Protein AF-A0A9P6INF2-F1 (afdb_monomer_lite)

Organism: Mortierella alpina (NCBI:txid64518)

pLDDT: mean 79.34, std 17.03, range [38.28, 97.56]

Sequence (176 aa):
IAKIPMPRTTHKKETMAVLGNDSPRFGPKNLGTGKPYNVISKAHVFLDKFHAVLSSSYGTNFKTMAHRLLIVAVLIDDTQRRLKEALDEIPEQQRSWEKCEEVFIDITLTPQQRQAAVQSVINGGLRKNELYREFSYRIRRSVRLNKLPDTDRATLEGVKQALPSMVNSMVELKYM

Structure (mmCIF, N/CA/C/O backbone):
data_AF-A0A9P6INF2-F1
#
_entry.id   AF-A0A9P6INF2-F1
#
loop_
_atom_site.group_PDB
_atom_site.id
_atom_site.type_symbol
_atom_site.label_atom_id
_atom_site.label_alt_id
_atom_site.label_comp_id
_atom_site.label_asym_id
_atom_site.label_entity_id
_atom_site.label_seq_id
_atom_site.pdbx_PDB_ins_code
_atom_site.Cartn_x
_atom_site.Cartn_y
_atom_site.Cartn_z
_atom_site.occupancy
_atom_site.B_iso_or_equiv
_atom_site.auth_seq_id
_atom_site.auth_comp_id
_atom_site.auth_asym_id
_atom_site.auth_atom_id
_atom_site.pdbx_PDB_model_num
ATOM 1 N N . ILE A 1 1 ? -27.319 52.851 -7.842 1.00 46.16 1 ILE A N 1
ATOM 2 C CA . ILE A 1 1 ? -26.120 51.978 -7.762 1.00 46.16 1 ILE A CA 1
ATOM 3 C C . ILE A 1 1 ? -26.593 50.598 -7.318 1.00 46.16 1 ILE A C 1
ATOM 5 O O . ILE A 1 1 ? -27.014 50.450 -6.177 1.00 46.16 1 ILE A O 1
ATOM 9 N N . ALA A 1 2 ? -26.656 49.633 -8.238 1.00 40.12 2 ALA A N 1
ATOM 10 C CA . ALA A 1 2 ? -27.124 48.277 -7.951 1.00 40.12 2 ALA A CA 1
ATOM 11 C C . ALA A 1 2 ? -26.032 47.484 -7.209 1.00 40.12 2 ALA A C 1
ATOM 13 O O . ALA A 1 2 ? -24.883 47.458 -7.646 1.00 40.12 2 ALA A O 1
ATOM 14 N N . LYS A 1 3 ? -26.382 46.861 -6.076 1.00 43.09 3 LYS A N 1
ATOM 15 C CA . LYS A 1 3 ? -25.493 45.961 -5.325 1.00 43.09 3 LYS A CA 1
ATOM 16 C C . LYS A 1 3 ? -25.382 44.634 -6.075 1.00 43.09 3 LYS A C 1
ATOM 18 O O . LYS A 1 3 ? -26.343 43.874 -6.126 1.00 43.09 3 LYS A O 1
ATOM 23 N N . ILE A 1 4 ? -24.210 44.367 -6.639 1.00 44.09 4 ILE A N 1
ATOM 24 C CA . ILE A 1 4 ? -23.855 43.064 -7.209 1.00 44.09 4 ILE A CA 1
ATOM 25 C C . ILE A 1 4 ? -23.702 42.074 -6.037 1.00 44.09 4 ILE A C 1
ATOM 27 O O . ILE A 1 4 ? -22.913 42.352 -5.128 1.00 44.09 4 ILE A O 1
ATOM 31 N N . PRO A 1 5 ? -24.432 40.944 -5.995 1.00 43.56 5 PRO A N 1
ATOM 32 C CA . PRO A 1 5 ? -24.228 39.935 -4.965 1.00 43.56 5 PRO A CA 1
ATOM 33 C C . PRO A 1 5 ? -22.907 39.203 -5.223 1.00 43.56 5 PRO A C 1
ATOM 35 O O . PRO A 1 5 ? -22.681 38.694 -6.320 1.00 43.56 5 PRO A O 1
ATOM 38 N N . MET A 1 6 ? -22.037 39.135 -4.212 1.00 43.69 6 MET A N 1
ATOM 39 C CA . MET A 1 6 ? -20.829 38.311 -4.283 1.00 43.69 6 MET A CA 1
ATOM 40 C C . MET A 1 6 ? -21.191 36.817 -4.358 1.00 43.69 6 MET A C 1
ATOM 42 O O . MET A 1 6 ? -22.141 36.385 -3.693 1.00 43.69 6 MET A O 1
ATOM 46 N N . PRO A 1 7 ? -20.431 36.008 -5.117 1.00 42.97 7 PRO A N 1
ATOM 47 C CA . PRO A 1 7 ? -20.644 34.572 -5.179 1.00 42.97 7 PRO A CA 1
ATOM 48 C C . PRO A 1 7 ? -20.369 33.944 -3.809 1.00 42.97 7 PRO A C 1
ATOM 50 O O . PRO A 1 7 ? -19.289 34.093 -3.240 1.00 42.97 7 PRO A O 1
ATOM 53 N N . ARG A 1 8 ? -21.363 33.222 -3.278 1.00 43.28 8 ARG A N 1
ATOM 54 C CA . ARG A 1 8 ? -21.191 32.355 -2.108 1.00 43.28 8 ARG A CA 1
ATOM 55 C C . ARG A 1 8 ? -20.188 31.265 -2.473 1.00 43.28 8 ARG A C 1
ATOM 57 O O . ARG A 1 8 ? -20.513 30.354 -3.230 1.00 43.28 8 ARG A O 1
ATOM 64 N N . THR A 1 9 ? -18.989 31.342 -1.912 1.00 42.16 9 THR A N 1
ATOM 65 C CA . THR A 1 9 ? -18.050 30.226 -1.855 1.00 42.16 9 THR A CA 1
ATOM 66 C C . THR A 1 9 ? -18.719 29.084 -1.099 1.00 42.16 9 THR A C 1
ATOM 68 O O . THR A 1 9 ? -18.858 29.095 0.123 1.00 42.16 9 THR A O 1
ATOM 71 N N . THR A 1 10 ? -19.192 28.083 -1.836 1.00 38.28 10 THR A N 1
ATOM 72 C CA . THR A 1 10 ? -19.609 26.811 -1.257 1.00 38.28 10 THR A CA 1
ATOM 73 C C . THR A 1 10 ? -18.367 26.139 -0.688 1.00 38.28 10 THR A C 1
ATOM 75 O O . THR A 1 10 ? -17.594 25.528 -1.425 1.00 38.28 10 THR A O 1
ATOM 78 N N . HIS A 1 11 ? -18.159 26.260 0.623 1.00 38.66 11 HIS A N 1
ATOM 79 C CA . HIS A 1 11 ? -17.250 25.387 1.351 1.00 38.66 11 HIS A CA 1
ATOM 80 C C . HIS A 1 11 ? -17.731 23.950 1.134 1.00 38.66 11 HIS A C 1
ATOM 82 O O . HIS A 1 11 ? -18.733 23.516 1.705 1.00 38.66 11 HIS A O 1
ATOM 88 N N . LYS A 1 12 ? -17.050 23.226 0.242 1.00 39.69 12 LYS A N 1
ATOM 89 C CA . LYS A 1 12 ? -17.222 21.788 0.051 1.00 39.69 12 LYS A CA 1
ATOM 90 C C . LYS A 1 12 ? -16.919 21.166 1.416 1.00 39.69 12 LYS A C 1
ATOM 92 O O . LYS A 1 12 ? -15.763 21.157 1.827 1.00 39.69 12 LYS A O 1
ATOM 97 N N . LYS A 1 13 ? -17.950 20.746 2.161 1.00 39.31 13 LYS A N 1
ATOM 98 C CA . LYS A 1 13 ? -17.788 20.016 3.427 1.00 39.31 13 LYS A CA 1
ATOM 99 C C . LYS A 1 13 ? -16.822 18.868 3.148 1.00 39.31 13 LYS A C 1
ATOM 101 O O . LYS A 1 13 ? -17.150 17.975 2.368 1.00 39.31 13 LYS A O 1
ATOM 106 N N . GLU A 1 14 ? -15.623 18.915 3.719 1.00 46.62 14 GLU A N 1
ATOM 107 C CA . GLU A 1 14 ? -14.722 17.774 3.674 1.00 46.62 14 GLU A CA 1
ATOM 108 C C . GLU A 1 14 ? -15.377 16.652 4.470 1.00 46.62 14 GLU A C 1
ATOM 110 O O . GLU A 1 14 ? -15.418 16.673 5.697 1.00 46.62 14 GLU A O 1
ATOM 115 N N . THR A 1 15 ? -15.955 15.684 3.765 1.00 51.38 15 THR A N 1
ATOM 116 C CA . THR A 1 15 ? -16.394 14.437 4.377 1.00 51.38 15 THR A CA 1
ATOM 117 C C . THR A 1 15 ? -15.157 13.784 4.985 1.00 51.38 15 THR A C 1
ATOM 119 O O . THR A 1 15 ? -14.278 13.323 4.250 1.00 51.38 15 THR A O 1
ATOM 122 N N . MET A 1 16 ? -15.052 13.794 6.316 1.00 57.50 16 MET A N 1
ATOM 123 C CA . MET A 1 16 ? -14.004 13.065 7.022 1.00 57.50 16 MET A CA 1
ATOM 124 C C . MET A 1 16 ? -14.135 11.589 6.650 1.00 57.50 16 MET A C 1
ATOM 126 O O . MET A 1 16 ? -15.189 10.982 6.835 1.00 57.50 16 MET A O 1
ATOM 130 N N . ALA A 1 17 ? -13.083 11.020 6.070 1.00 67.50 17 ALA A N 1
ATOM 131 C CA . ALA A 1 17 ? -13.047 9.601 5.766 1.00 67.50 17 ALA A CA 1
ATOM 132 C C . ALA A 1 17 ? -12.934 8.827 7.090 1.00 67.50 17 ALA A C 1
ATOM 134 O O . ALA A 1 17 ? -11.919 8.926 7.775 1.00 67.50 17 ALA A O 1
ATOM 135 N N . VAL A 1 18 ? -13.982 8.094 7.471 1.00 79.94 18 VAL A N 1
ATOM 136 C CA . VAL A 1 18 ? -14.003 7.283 8.698 1.00 79.94 18 VAL A CA 1
ATOM 137 C C . VAL A 1 18 ? -13.851 5.820 8.322 1.00 79.94 18 VAL A C 1
ATOM 139 O O . VAL A 1 18 ? -14.662 5.295 7.570 1.00 79.94 18 VAL A O 1
ATOM 142 N N . LEU A 1 19 ? -12.823 5.162 8.852 1.00 89.69 19 LEU A N 1
ATOM 143 C CA . LEU A 1 19 ? -12.594 3.737 8.640 1.00 89.69 19 LEU A CA 1
ATOM 144 C C . LEU A 1 19 ? -13.335 2.905 9.696 1.00 89.69 19 LEU A C 1
ATOM 146 O O . LEU A 1 19 ? -13.211 3.175 10.892 1.00 89.69 19 LEU A O 1
ATOM 150 N N . GLY A 1 20 ? -14.033 1.856 9.261 1.00 87.25 20 GLY A N 1
ATOM 151 C CA . GLY A 1 20 ? -14.687 0.893 10.149 1.00 87.25 20 GLY A CA 1
ATOM 152 C C . GLY A 1 20 ? -13.700 0.029 10.946 1.00 87.25 20 GLY A C 1
ATOM 153 O O . GLY A 1 20 ? -12.477 0.105 10.761 1.00 87.25 20 GLY A O 1
ATOM 154 N N . ASN A 1 21 ? -14.235 -0.806 11.842 1.00 90.00 21 ASN A N 1
ATOM 155 C CA . ASN A 1 21 ? -13.453 -1.768 12.636 1.00 90.00 21 ASN A CA 1
ATOM 156 C C . ASN A 1 21 ? -12.929 -2.940 11.787 1.00 90.00 21 ASN A C 1
ATOM 158 O O . ASN A 1 21 ? -11.872 -3.494 12.064 1.00 90.00 21 ASN A O 1
ATOM 162 N N . ASP A 1 22 ? -13.657 -3.293 10.731 1.00 88.56 22 ASP A N 1
ATOM 163 C CA . ASP A 1 22 ? -13.293 -4.291 9.721 1.00 88.56 22 ASP A CA 1
ATOM 164 C C . ASP A 1 22 ? -12.123 -3.840 8.831 1.00 88.56 22 ASP A C 1
ATOM 166 O O . ASP A 1 22 ? -11.371 -4.650 8.284 1.00 88.56 22 ASP A O 1
ATOM 170 N N . SER A 1 23 ? -11.957 -2.526 8.700 1.00 93.12 23 SER A N 1
ATOM 171 C CA . SER A 1 23 ? -10.944 -1.914 7.860 1.00 93.12 23 SER A CA 1
ATOM 172 C C . SER A 1 23 ? -9.559 -2.123 8.486 1.00 93.12 23 SER A C 1
ATOM 174 O O . SER A 1 23 ? -9.366 -1.799 9.663 1.00 93.12 23 SER A O 1
ATOM 176 N N . PRO A 1 24 ? -8.558 -2.619 7.738 1.00 95.00 24 PRO A N 1
ATOM 177 C CA . PRO A 1 24 ? -7.225 -2.823 8.288 1.00 95.00 24 PRO A CA 1
ATOM 178 C C . PRO A 1 24 ? -6.549 -1.489 8.625 1.00 95.00 24 PRO A C 1
ATOM 180 O O . PRO A 1 24 ? -6.836 -0.446 8.030 1.00 95.00 24 PRO A O 1
ATOM 183 N N . ARG A 1 25 ? -5.621 -1.530 9.580 1.00 96.56 25 ARG A N 1
ATOM 184 C CA . ARG A 1 25 ? -4.736 -0.416 9.935 1.00 96.56 25 ARG A CA 1
ATOM 185 C C . ARG A 1 25 ? -3.280 -0.802 9.722 1.00 96.56 25 ARG A C 1
ATOM 187 O O . ARG A 1 25 ? -2.924 -1.978 9.824 1.00 96.56 25 ARG A O 1
ATOM 194 N N . PHE A 1 26 ? -2.443 0.184 9.436 1.00 97.56 26 PHE A N 1
ATOM 195 C CA . PHE A 1 26 ? -1.014 -0.005 9.246 1.00 97.56 26 PHE A CA 1
ATOM 196 C C . PHE A 1 26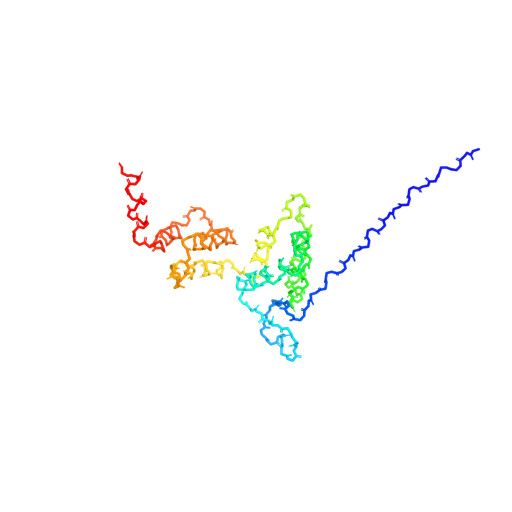 ? -0.227 0.472 10.462 1.00 97.56 26 PHE A C 1
ATOM 198 O O . PHE A 1 26 ? -0.430 1.581 10.957 1.00 97.56 26 PHE A O 1
ATOM 205 N N . GLY A 1 27 ? 0.706 -0.364 10.908 1.00 96.06 27 GLY A N 1
ATOM 206 C CA . GLY A 1 27 ? 1.643 -0.023 11.969 1.00 96.06 27 GLY A CA 1
ATOM 207 C C . GLY A 1 27 ? 2.171 -1.245 12.723 1.00 96.06 27 GLY A C 1
ATOM 208 O O . GLY A 1 27 ? 1.900 -2.395 12.352 1.00 96.06 27 GLY A O 1
ATOM 209 N N . PRO A 1 28 ? 2.945 -1.019 13.793 1.00 94.25 28 PRO A N 1
ATOM 210 C CA . PRO A 1 28 ? 3.349 -2.053 14.734 1.00 94.25 28 PRO A CA 1
ATOM 211 C C . PRO A 1 28 ? 2.138 -2.728 15.394 1.00 94.25 28 PRO A C 1
ATOM 213 O O . PRO A 1 28 ? 1.186 -2.058 15.791 1.00 94.25 28 PRO A O 1
ATOM 216 N N . LYS A 1 29 ? 2.171 -4.061 15.538 1.00 91.88 29 LYS A N 1
ATOM 217 C CA . LYS A 1 29 ? 1.042 -4.846 16.083 1.00 91.88 29 LYS A CA 1
ATOM 218 C C . LYS A 1 29 ? 0.561 -4.364 17.457 1.00 91.88 29 LYS A C 1
ATOM 220 O O . LYS A 1 29 ? -0.631 -4.432 17.730 1.00 91.88 29 LYS A O 1
ATOM 225 N N . ASN A 1 30 ? 1.465 -3.863 18.298 1.00 92.69 30 ASN A N 1
ATOM 226 C CA . ASN A 1 30 ? 1.146 -3.345 19.630 1.00 92.69 30 ASN A CA 1
ATOM 227 C C . ASN A 1 30 ? 0.202 -2.132 19.603 1.00 92.69 30 ASN A C 1
ATOM 229 O O . ASN A 1 30 ? -0.517 -1.925 20.573 1.00 92.69 30 ASN A O 1
ATOM 233 N N . LEU A 1 31 ? 0.143 -1.374 18.501 1.00 92.19 31 LEU A N 1
ATOM 234 C CA . LEU A 1 31 ? -0.826 -0.280 18.348 1.00 92.19 31 LEU A CA 1
ATOM 235 C C . LEU A 1 31 ? -2.274 -0.781 18.193 1.00 92.19 31 LEU A C 1
ATOM 237 O O . LEU A 1 31 ? -3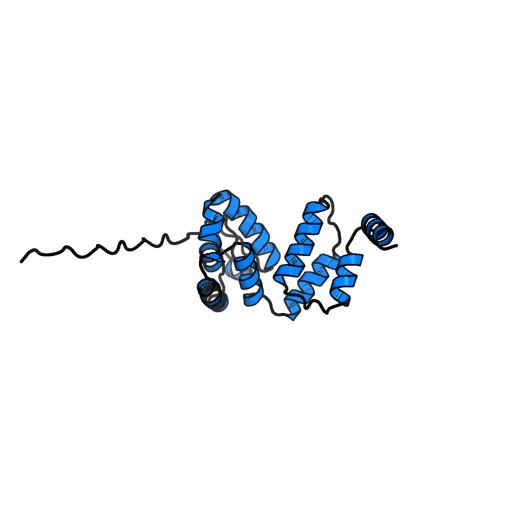.213 -0.007 18.347 1.00 92.19 31 LEU A O 1
ATOM 241 N N . GLY A 1 32 ? -2.465 -2.070 17.896 1.00 89.44 32 GLY A N 1
ATOM 242 C CA . GLY A 1 32 ? -3.779 -2.707 17.795 1.00 89.44 32 GLY A CA 1
ATOM 243 C C . GLY A 1 32 ? -4.243 -3.401 19.072 1.00 89.44 32 GLY A C 1
ATOM 244 O O . GLY A 1 32 ? -5.370 -3.889 19.120 1.00 89.44 32 GLY A O 1
ATOM 245 N N . THR A 1 33 ? -3.402 -3.486 20.105 1.00 91.69 33 THR A N 1
ATOM 246 C CA . THR A 1 33 ? -3.747 -4.216 21.330 1.00 91.69 33 THR A CA 1
ATOM 247 C C . THR A 1 33 ? -4.962 -3.578 22.006 1.00 91.69 33 THR A C 1
ATOM 249 O O . THR A 1 33 ? -4.971 -2.382 22.293 1.00 91.69 33 THR A O 1
ATOM 252 N N . GLY A 1 34 ? -6.007 -4.376 22.249 1.00 89.31 34 GLY A N 1
ATOM 253 C CA . GLY A 1 34 ? -7.259 -3.904 22.853 1.00 89.31 34 GLY A CA 1
ATOM 254 C C . GLY A 1 34 ? -8.136 -3.061 21.920 1.00 89.31 34 GLY A C 1
ATOM 255 O O . GLY A 1 34 ? -9.077 -2.418 22.383 1.00 89.31 34 GLY A O 1
ATOM 256 N N . LYS A 1 35 ? -7.838 -3.035 20.616 1.00 92.50 35 LYS A N 1
ATOM 257 C CA . LYS A 1 35 ? -8.634 -2.332 19.607 1.00 92.50 35 LYS A CA 1
ATOM 258 C C . LYS A 1 35 ? -9.456 -3.326 18.780 1.00 92.50 35 LYS A C 1
ATOM 260 O O . LYS A 1 35 ? -9.002 -4.442 18.544 1.00 92.50 35 LYS A O 1
ATOM 265 N N . PRO A 1 36 ? -10.650 -2.931 18.305 1.00 90.81 36 PRO A N 1
ATOM 266 C CA . PRO A 1 36 ? -11.530 -3.810 17.531 1.00 90.81 36 PRO A CA 1
ATOM 267 C C . PRO A 1 36 ? -11.073 -4.008 16.075 1.00 90.81 36 PRO A C 1
ATOM 269 O O . PRO A 1 36 ? -11.749 -4.702 15.322 1.00 90.81 36 PRO A O 1
ATOM 272 N N . TYR A 1 37 ? -9.966 -3.381 15.665 1.00 91.75 37 TYR A N 1
ATOM 273 C CA . TYR A 1 37 ? -9.446 -3.419 14.302 1.00 91.75 37 TYR A CA 1
ATOM 274 C C . TYR A 1 37 ? -8.148 -4.217 14.192 1.00 91.75 37 TYR A C 1
ATOM 276 O O . TYR A 1 37 ? -7.344 -4.295 15.120 1.00 91.75 37 TYR A O 1
ATOM 284 N N . ASN A 1 38 ? -7.909 -4.769 13.004 1.00 92.69 38 ASN A N 1
ATOM 285 C CA . ASN A 1 38 ? -6.703 -5.534 12.714 1.00 92.69 38 ASN A CA 1
ATOM 286 C C . ASN A 1 38 ? -5.546 -4.627 12.257 1.00 92.69 38 ASN A C 1
ATOM 288 O O . ASN A 1 38 ? -5.684 -3.877 11.288 1.00 92.69 38 ASN A O 1
ATOM 292 N N . VAL A 1 39 ? -4.381 -4.759 12.900 1.00 96.38 39 VAL A N 1
ATOM 293 C CA . VAL A 1 39 ? -3.154 -4.028 12.541 1.00 96.38 39 VAL A CA 1
ATOM 294 C C . VAL A 1 39 ? -2.196 -4.922 11.757 1.00 96.38 39 VAL A C 1
ATOM 296 O O . VAL A 1 39 ? -1.849 -6.027 12.177 1.00 96.38 39 VAL A O 1
ATOM 299 N N . ILE A 1 40 ? -1.738 -4.428 10.608 1.00 95.75 40 ILE A N 1
ATOM 300 C CA . ILE A 1 40 ? -0.838 -5.133 9.698 1.00 95.75 40 ILE A CA 1
ATOM 301 C C . ILE A 1 40 ? 0.457 -4.335 9.560 1.00 95.75 40 ILE A C 1
ATOM 303 O O . ILE A 1 40 ? 0.454 -3.206 9.084 1.00 95.75 40 ILE A O 1
ATOM 307 N N . SER A 1 41 ? 1.579 -4.954 9.923 1.00 93.62 41 SER A N 1
ATOM 308 C CA . SER A 1 41 ? 2.900 -4.309 9.854 1.00 93.62 41 SER A CA 1
ATOM 309 C C . SER A 1 41 ? 3.611 -4.512 8.512 1.00 93.62 41 SER A C 1
ATOM 311 O O . SER A 1 41 ? 4.535 -3.780 8.181 1.00 93.62 41 SER A O 1
ATOM 313 N N . LYS A 1 42 ? 3.204 -5.512 7.719 1.00 90.12 42 LYS A N 1
ATOM 314 C CA . LYS A 1 42 ? 3.771 -5.756 6.384 1.00 90.12 42 LYS A CA 1
ATOM 315 C C . LYS A 1 42 ? 3.044 -4.890 5.355 1.00 90.12 42 LYS A C 1
ATOM 317 O O . LYS A 1 42 ? 1.890 -5.173 5.047 1.00 90.12 42 LYS A O 1
ATOM 322 N N . ALA A 1 43 ? 3.728 -3.889 4.803 1.00 90.88 43 ALA A N 1
ATOM 323 C CA . ALA A 1 43 ? 3.147 -2.874 3.916 1.00 90.88 43 ALA A CA 1
ATOM 324 C C . ALA A 1 43 ? 2.361 -3.454 2.723 1.00 90.88 43 ALA A C 1
ATOM 326 O O . ALA A 1 4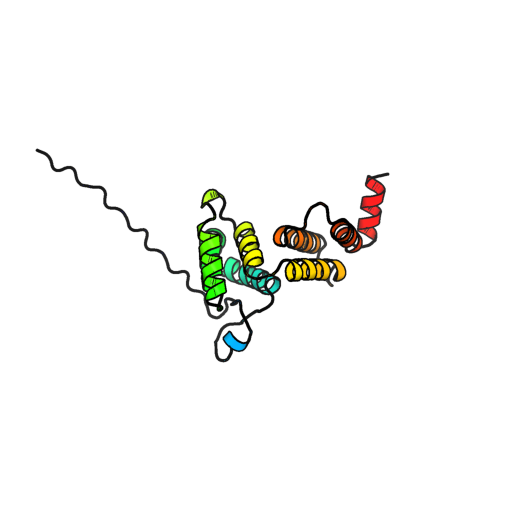3 ? 1.213 -3.085 2.504 1.00 90.88 43 ALA A O 1
ATOM 327 N N . HIS A 1 44 ? 2.924 -4.426 2.000 1.00 85.81 44 HIS A N 1
ATOM 328 C CA . HIS A 1 44 ? 2.245 -5.058 0.860 1.00 85.81 44 HIS A CA 1
ATOM 329 C C . HIS A 1 44 ? 0.985 -5.837 1.278 1.00 85.81 44 HIS A C 1
ATOM 331 O O . HIS A 1 44 ? -0.062 -5.691 0.656 1.00 85.81 44 HIS A O 1
ATOM 337 N N . VAL A 1 45 ? 1.056 -6.603 2.377 1.00 88.00 45 VAL A N 1
ATOM 338 C CA . VAL A 1 45 ? -0.106 -7.330 2.925 1.00 88.00 45 VAL A CA 1
ATOM 339 C C . VAL A 1 45 ? -1.188 -6.353 3.374 1.00 88.00 45 VAL A C 1
ATOM 341 O O . VAL A 1 45 ? -2.376 -6.623 3.204 1.00 88.00 45 VAL A O 1
ATOM 344 N N . PHE A 1 46 ? -0.776 -5.229 3.961 1.00 94.81 46 PHE A N 1
ATOM 345 C CA . PHE A 1 46 ? -1.681 -4.166 4.358 1.00 94.81 46 PHE A CA 1
ATOM 346 C C . PHE A 1 46 ? -2.403 -3.595 3.137 1.00 94.81 46 PHE A C 1
ATOM 348 O O . PHE A 1 46 ? -3.626 -3.629 3.132 1.00 94.81 46 PHE A O 1
ATOM 355 N N . LEU A 1 47 ? -1.683 -3.161 2.097 1.00 93.50 47 LEU A N 1
ATOM 356 C CA . LEU A 1 47 ? -2.285 -2.588 0.889 1.00 93.50 47 LEU A CA 1
ATOM 357 C C . LEU A 1 47 ? -3.249 -3.559 0.194 1.00 93.50 47 LEU A C 1
ATOM 359 O O . LEU A 1 47 ? -4.321 -3.139 -0.234 1.00 93.50 47 LEU A O 1
ATOM 363 N N . ASP A 1 48 ? -2.911 -4.851 0.126 1.00 89.75 48 ASP A N 1
ATOM 364 C CA . ASP A 1 48 ? -3.776 -5.871 -0.485 1.00 89.75 48 ASP A CA 1
ATOM 365 C C . ASP A 1 48 ? -5.096 -6.020 0.279 1.00 89.75 48 ASP A C 1
ATOM 367 O O . ASP A 1 48 ? -6.179 -5.948 -0.306 1.00 89.75 48 ASP A O 1
ATOM 371 N N . LYS A 1 49 ? -5.016 -6.184 1.607 1.00 92.56 49 LYS A N 1
ATOM 372 C CA . LYS A 1 49 ? -6.209 -6.293 2.456 1.00 92.56 49 LYS A CA 1
ATOM 373 C C . LYS A 1 49 ? -7.000 -4.990 2.491 1.00 92.56 49 LYS A C 1
ATOM 375 O O . LYS A 1 49 ? -8.224 -5.024 2.482 1.00 92.56 49 LYS A O 1
ATOM 380 N N . PHE A 1 50 ? -6.313 -3.856 2.524 1.00 94.94 50 PHE A N 1
ATOM 381 C CA . PHE A 1 50 ? -6.915 -2.532 2.545 1.00 94.94 50 PHE A CA 1
ATOM 382 C C . PHE A 1 50 ? -7.716 -2.271 1.274 1.00 94.94 50 PHE A C 1
ATOM 384 O O . PHE A 1 50 ? -8.888 -1.915 1.359 1.00 94.94 50 PHE A O 1
ATOM 391 N N . HIS A 1 51 ? -7.123 -2.532 0.107 1.00 93.06 51 HIS A N 1
ATOM 392 C CA . HIS A 1 51 ? -7.823 -2.427 -1.164 1.00 93.06 51 HIS A CA 1
ATOM 393 C C . HIS A 1 51 ? -9.016 -3.383 -1.213 1.00 93.06 51 HIS A C 1
ATOM 395 O O . HIS A 1 51 ? -10.118 -2.952 -1.531 1.00 93.06 51 HIS A O 1
ATOM 401 N N . ALA A 1 52 ? -8.837 -4.662 -0.867 1.00 90.88 52 ALA A N 1
ATOM 402 C CA . ALA A 1 52 ? -9.916 -5.650 -0.915 1.00 90.88 52 ALA A CA 1
ATOM 403 C C . ALA A 1 52 ? -11.122 -5.255 -0.041 1.00 90.88 52 ALA A C 1
ATOM 405 O O . ALA A 1 52 ? -12.261 -5.291 -0.509 1.00 90.88 52 ALA A O 1
ATOM 406 N N . VAL A 1 53 ? -10.873 -4.826 1.201 1.00 92.75 53 VAL A N 1
ATOM 407 C CA . VAL A 1 53 ? -11.933 -4.416 2.134 1.00 92.75 53 VAL A CA 1
ATOM 408 C C . VAL A 1 53 ? -12.581 -3.109 1.677 1.00 92.75 53 VAL A C 1
ATOM 410 O O . VAL A 1 53 ? -13.794 -3.051 1.504 1.00 92.75 53 VAL A O 1
ATOM 413 N N . LEU A 1 54 ? -11.797 -2.062 1.411 1.00 92.81 54 LEU A N 1
ATOM 414 C CA . LEU A 1 54 ? -12.369 -0.740 1.154 1.00 92.81 54 LEU A CA 1
ATOM 415 C C . LEU A 1 54 ? -12.932 -0.563 -0.252 1.00 92.81 54 LEU A C 1
ATOM 417 O O . LEU A 1 54 ? -13.894 0.184 -0.409 1.00 92.81 54 LEU A O 1
ATOM 421 N N . SER A 1 55 ? -12.397 -1.246 -1.266 1.00 91.12 55 SER A N 1
ATOM 422 C CA . SER A 1 55 ? -13.030 -1.250 -2.592 1.00 91.12 55 SER A CA 1
ATOM 423 C C . SER A 1 55 ? -14.408 -1.909 -2.552 1.00 91.12 55 SER A C 1
ATOM 425 O O . SER A 1 55 ? -15.314 -1.449 -3.242 1.00 91.12 55 SER A O 1
ATOM 427 N N . SER A 1 56 ? -14.597 -2.908 -1.685 1.00 88.69 56 SER A N 1
ATOM 428 C CA . SER A 1 56 ? -15.901 -3.531 -1.452 1.00 88.69 56 SER A CA 1
ATOM 429 C C . SER A 1 56 ? -16.845 -2.595 -0.691 1.00 88.69 56 SER A C 1
ATOM 431 O O . SER A 1 56 ? -17.990 -2.427 -1.100 1.00 88.69 56 SER A O 1
ATOM 433 N N . SER A 1 57 ? -16.369 -1.934 0.372 1.00 88.56 57 SER A N 1
ATOM 434 C CA . SER A 1 57 ? -17.212 -1.070 1.216 1.00 88.56 57 SER A CA 1
ATOM 435 C C . SER A 1 57 ? -17.562 0.282 0.580 1.00 88.56 57 SER A C 1
ATOM 437 O O . SER A 1 57 ? -18.660 0.789 0.787 1.00 88.56 57 SER A O 1
ATOM 439 N N . TYR A 1 58 ? -16.649 0.883 -0.190 1.00 86.75 58 TYR A N 1
ATOM 440 C CA . TYR A 1 58 ? -16.838 2.208 -0.806 1.00 86.75 58 TYR A CA 1
ATOM 441 C C . TYR A 1 58 ? -17.189 2.144 -2.299 1.00 86.75 58 TYR A C 1
ATOM 443 O O . TYR A 1 58 ? -17.544 3.170 -2.887 1.00 86.75 58 TYR A O 1
ATOM 451 N N . GLY A 1 59 ? -17.087 0.972 -2.931 1.00 87.81 59 GLY A N 1
ATOM 452 C CA . GLY A 1 59 ? -17.406 0.776 -4.342 1.00 87.81 59 GLY A CA 1
ATOM 453 C C . GLY A 1 59 ? -16.649 1.741 -5.257 1.00 87.81 59 GLY A C 1
ATOM 454 O O . GLY A 1 59 ? -15.433 1.920 -5.157 1.00 87.81 59 GLY A O 1
ATOM 455 N N . THR A 1 60 ? -17.379 2.416 -6.145 1.00 86.50 60 THR A N 1
ATOM 456 C CA . THR A 1 60 ? -16.816 3.379 -7.107 1.00 86.50 60 THR A CA 1
ATOM 457 C C . THR A 1 60 ? -16.166 4.597 -6.443 1.00 86.50 60 THR A C 1
ATOM 459 O O . THR A 1 60 ? -15.235 5.169 -7.012 1.00 86.50 60 THR A O 1
ATOM 462 N N . ASN A 1 61 ? -16.575 4.952 -5.219 1.00 86.81 61 ASN A N 1
ATOM 463 C CA . ASN A 1 61 ? -15.998 6.067 -4.461 1.00 86.81 61 ASN A CA 1
ATOM 464 C C . ASN A 1 61 ? -14.636 5.732 -3.844 1.00 86.81 61 ASN A C 1
ATOM 466 O O . ASN A 1 61 ? -13.927 6.632 -3.399 1.00 86.81 61 ASN A O 1
ATOM 470 N N . PHE A 1 62 ? -14.235 4.457 -3.819 1.00 89.06 62 PHE A N 1
ATOM 471 C CA . PHE A 1 62 ? -12.941 4.072 -3.265 1.00 89.06 62 PHE A CA 1
ATOM 472 C C . PHE A 1 62 ? -11.799 4.829 -3.947 1.00 89.06 62 PHE A C 1
ATOM 474 O O . PHE A 1 62 ? -10.969 5.425 -3.269 1.00 89.06 62 PHE A O 1
ATOM 481 N N . LYS A 1 63 ? -11.786 4.878 -5.284 1.00 83.50 63 LYS A N 1
ATOM 482 C CA . LYS A 1 63 ? -10.688 5.496 -6.044 1.00 83.50 63 LYS A CA 1
ATOM 483 C C . LYS A 1 63 ? -10.514 6.984 -5.734 1.00 83.50 63 LYS A C 1
ATOM 485 O O . LYS A 1 63 ? -9.386 7.456 -5.679 1.00 83.50 63 LYS A O 1
ATOM 490 N N . THR A 1 64 ? -11.608 7.707 -5.495 1.00 84.75 64 THR A N 1
ATOM 491 C CA . THR A 1 64 ? -11.579 9.146 -5.186 1.00 84.75 64 THR A CA 1
ATOM 492 C C . THR A 1 64 ? -11.247 9.433 -3.722 1.00 84.75 64 THR A C 1
ATOM 494 O O . THR A 1 64 ? -10.802 10.534 -3.402 1.00 84.75 64 THR A O 1
ATOM 497 N N . MET A 1 65 ? -11.450 8.461 -2.829 1.00 89.19 65 MET A N 1
ATOM 498 C CA . MET A 1 65 ? -11.198 8.596 -1.391 1.00 89.19 65 MET A CA 1
ATOM 499 C C . MET A 1 65 ? -9.937 7.873 -0.912 1.00 89.19 65 MET A C 1
ATOM 501 O O . MET A 1 65 ? -9.553 8.039 0.247 1.00 89.19 65 MET A O 1
ATOM 505 N N . ALA A 1 66 ? -9.294 7.079 -1.768 1.00 91.06 66 ALA A N 1
ATOM 506 C CA . ALA A 1 66 ? -8.237 6.161 -1.369 1.00 91.06 66 ALA A CA 1
ATOM 507 C C . ALA A 1 66 ? -7.073 6.859 -0.659 1.00 91.06 66 ALA A C 1
ATOM 509 O O . ALA A 1 66 ? -6.609 6.350 0.355 1.00 91.06 66 ALA A O 1
ATOM 510 N N . HIS A 1 67 ? -6.647 8.040 -1.120 1.00 92.06 67 HIS A N 1
ATOM 511 C CA . HIS A 1 67 ? -5.578 8.813 -0.476 1.00 92.06 67 HIS A CA 1
ATOM 512 C C . HIS A 1 67 ? -5.940 9.193 0.963 1.00 92.06 67 HIS A C 1
ATOM 514 O O . HIS A 1 67 ? -5.159 8.955 1.880 1.00 92.06 67 HIS A O 1
ATOM 520 N N . ARG A 1 68 ? -7.157 9.708 1.183 1.00 91.75 68 ARG A N 1
ATOM 521 C CA . ARG A 1 68 ? -7.657 10.085 2.517 1.00 91.75 68 ARG A CA 1
ATOM 522 C C . ARG A 1 68 ? -7.778 8.872 3.425 1.00 91.75 68 ARG A C 1
ATOM 524 O O . ARG A 1 68 ? -7.339 8.916 4.570 1.00 91.75 68 ARG A O 1
ATOM 531 N N . LEU A 1 69 ? -8.355 7.790 2.908 1.00 94.00 69 LEU A N 1
ATOM 532 C CA . LEU A 1 69 ? -8.519 6.545 3.652 1.00 94.00 69 LEU A CA 1
ATOM 533 C C . LEU A 1 69 ? -7.153 5.976 4.058 1.00 94.00 69 LEU A C 1
ATOM 535 O O . LEU A 1 69 ? -7.001 5.505 5.181 1.00 94.00 69 LEU A O 1
ATOM 539 N N . LEU A 1 70 ? -6.154 6.048 3.175 1.00 95.00 70 LEU A N 1
ATOM 540 C CA . LEU A 1 70 ? -4.815 5.525 3.431 1.00 95.00 70 LEU A CA 1
ATOM 541 C C . LEU A 1 70 ? -4.096 6.313 4.531 1.00 95.00 70 LEU A C 1
ATOM 543 O O . LEU A 1 70 ? -3.485 5.703 5.402 1.00 95.00 70 LEU A O 1
ATOM 547 N N . ILE A 1 71 ? -4.238 7.643 4.544 1.00 94.88 71 ILE A N 1
ATOM 548 C CA . ILE A 1 71 ? -3.714 8.507 5.616 1.00 94.88 71 ILE A CA 1
ATOM 549 C C . ILE A 1 71 ? -4.324 8.101 6.962 1.00 94.88 71 ILE A C 1
ATOM 551 O O . ILE A 1 71 ? -3.597 7.826 7.914 1.00 94.88 71 ILE A O 1
ATOM 555 N N . VAL A 1 72 ? -5.654 7.989 7.036 1.00 94.75 72 VAL A N 1
ATOM 556 C CA . VAL A 1 72 ? -6.371 7.626 8.276 1.00 94.75 72 VAL A CA 1
ATOM 557 C C . VAL A 1 72 ? -6.033 6.203 8.744 1.00 94.75 72 VAL A C 1
ATOM 559 O O . VAL A 1 72 ? -6.147 5.887 9.927 1.00 94.75 72 VAL A O 1
ATOM 562 N N . ALA A 1 73 ? -5.597 5.328 7.838 1.00 95.56 73 ALA A N 1
ATOM 563 C CA . ALA A 1 73 ? -5.274 3.946 8.166 1.00 95.56 73 ALA A CA 1
ATOM 564 C C . ALA A 1 73 ? -3.913 3.760 8.845 1.00 95.56 73 ALA A C 1
ATOM 566 O O . ALA A 1 73 ? -3.687 2.708 9.448 1.00 95.56 73 ALA A O 1
ATOM 567 N N . VAL A 1 74 ? -3.008 4.734 8.735 1.00 96.69 74 VAL A N 1
ATOM 568 C CA . VAL A 1 74 ? -1.673 4.686 9.342 1.00 96.69 74 VAL A CA 1
ATOM 569 C C . VAL A 1 74 ? -1.747 5.135 10.798 1.00 96.69 74 VAL A C 1
ATOM 571 O O . VAL A 1 74 ? -2.219 6.227 11.084 1.00 96.69 74 VAL A O 1
ATOM 574 N N . LEU A 1 75 ? -1.257 4.293 11.712 1.00 95.44 75 LEU A N 1
ATOM 575 C CA . LEU A 1 75 ? -1.290 4.544 13.161 1.00 95.44 75 LEU A CA 1
ATOM 576 C C . LEU A 1 75 ? 0.001 5.163 13.717 1.00 95.44 75 LEU A C 1
ATOM 578 O O . LEU A 1 75 ? 0.086 5.423 14.911 1.00 95.44 75 LEU A O 1
ATOM 582 N N . ILE A 1 76 ? 1.031 5.316 12.886 1.00 95.88 76 ILE A N 1
ATOM 583 C CA . ILE A 1 76 ? 2.310 5.911 13.283 1.00 95.88 76 ILE A CA 1
ATOM 584 C C . ILE A 1 76 ? 2.270 7.390 12.896 1.00 95.88 76 ILE A C 1
ATOM 586 O O . ILE A 1 76 ? 2.308 7.689 11.704 1.00 95.88 76 ILE A O 1
ATOM 590 N N . ASP A 1 77 ? 2.234 8.296 13.873 1.00 94.44 77 ASP A N 1
ATOM 591 C CA . ASP A 1 77 ? 2.004 9.732 13.643 1.00 94.44 77 ASP A CA 1
ATOM 592 C C . ASP A 1 77 ? 2.980 10.358 12.633 1.00 94.44 77 ASP A C 1
ATOM 594 O O . ASP A 1 77 ? 2.554 11.022 11.688 1.00 94.44 77 ASP A O 1
ATOM 598 N N . ASP A 1 78 ? 4.288 10.103 12.762 1.00 95.81 78 ASP A N 1
ATOM 599 C CA . ASP A 1 78 ? 5.277 10.648 11.817 1.00 95.81 78 ASP A CA 1
ATOM 600 C C . ASP A 1 78 ? 5.090 10.091 10.396 1.00 95.81 78 ASP A C 1
ATOM 602 O O . ASP A 1 78 ? 5.125 10.832 9.414 1.00 95.81 78 ASP A O 1
ATOM 606 N N . THR A 1 79 ? 4.818 8.788 10.275 1.00 95.62 79 THR A N 1
ATOM 607 C CA . THR A 1 79 ? 4.545 8.153 8.979 1.00 95.62 79 THR A CA 1
ATOM 608 C C . THR A 1 79 ? 3.256 8.689 8.366 1.00 95.62 79 THR A C 1
ATOM 610 O O . THR A 1 79 ? 3.221 8.958 7.170 1.00 95.62 79 THR A O 1
ATOM 613 N N . GLN A 1 80 ? 2.208 8.874 9.170 1.00 96.06 80 GLN A N 1
ATOM 614 C CA . GLN A 1 80 ? 0.935 9.437 8.732 1.00 96.06 80 GLN A CA 1
ATOM 615 C C . GLN A 1 80 ? 1.116 10.870 8.224 1.00 96.06 80 GLN A C 1
ATOM 617 O O . GLN A 1 80 ? 0.614 11.200 7.149 1.00 96.06 80 GLN A O 1
ATOM 622 N N . ARG A 1 81 ? 1.863 11.703 8.958 1.00 96.75 81 ARG A N 1
ATOM 623 C CA . ARG A 1 81 ? 2.170 13.084 8.573 1.00 96.75 81 ARG A CA 1
ATOM 624 C C . ARG A 1 81 ? 2.929 13.142 7.248 1.00 96.75 81 ARG A C 1
ATOM 626 O O . ARG A 1 81 ? 2.462 13.790 6.316 1.00 96.75 81 ARG A O 1
ATOM 633 N N . ARG A 1 82 ? 4.040 12.408 7.131 1.00 96.75 82 ARG A N 1
ATOM 634 C CA . ARG A 1 82 ? 4.848 12.349 5.899 1.00 96.75 82 ARG A CA 1
ATOM 635 C C . ARG A 1 82 ? 4.060 11.798 4.711 1.00 96.75 82 ARG A C 1
ATOM 637 O O . ARG A 1 82 ? 4.216 12.269 3.590 1.00 96.75 82 ARG A O 1
ATOM 644 N N . LEU A 1 83 ? 3.197 10.810 4.954 1.00 96.62 83 LEU A N 1
ATOM 645 C CA . LEU A 1 83 ? 2.312 10.260 3.932 1.00 96.62 83 LEU A CA 1
ATOM 646 C C . LEU A 1 83 ? 1.292 11.296 3.458 1.00 96.62 83 LEU A C 1
ATOM 648 O O . LEU A 1 83 ? 1.068 11.416 2.258 1.00 96.62 83 LEU A O 1
ATOM 652 N N . LYS A 1 84 ? 0.682 12.043 4.383 1.00 95.69 84 LYS A N 1
ATOM 653 C CA . LYS A 1 84 ? -0.257 13.114 4.048 1.00 95.69 84 LYS A CA 1
ATOM 654 C C . LYS A 1 84 ? 0.415 14.176 3.182 1.00 95.69 84 LYS A C 1
ATOM 656 O O . LYS A 1 84 ? -0.114 14.486 2.123 1.00 95.69 84 LYS A O 1
ATOM 661 N N . GLU A 1 85 ? 1.570 14.682 3.612 1.00 95.94 85 GLU A N 1
ATOM 662 C CA . GLU A 1 85 ? 2.359 15.671 2.864 1.00 95.94 85 GLU A CA 1
ATOM 663 C C . GLU A 1 85 ? 2.622 15.180 1.428 1.00 95.94 85 GLU A C 1
ATOM 665 O O . GLU A 1 85 ? 2.231 15.838 0.468 1.00 95.94 85 GLU A O 1
ATO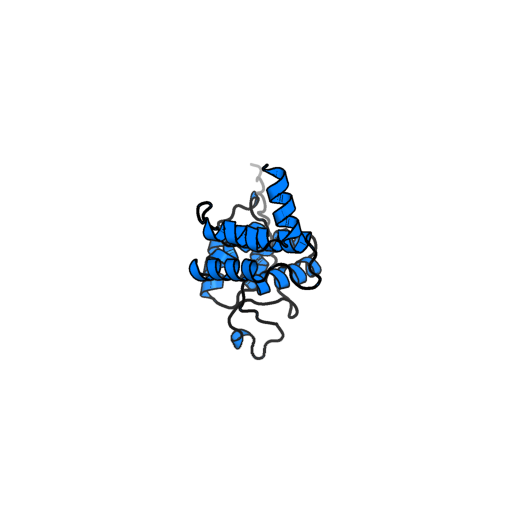M 670 N N . ALA A 1 86 ? 3.150 13.963 1.274 1.00 95.31 86 ALA A N 1
ATOM 671 C CA . ALA A 1 86 ? 3.477 13.406 -0.038 1.00 95.31 86 ALA A CA 1
ATOM 672 C C . ALA A 1 86 ? 2.251 13.110 -0.929 1.00 95.31 86 ALA A C 1
ATOM 674 O O . ALA A 1 86 ? 2.334 13.198 -2.152 1.00 95.31 86 ALA A O 1
ATOM 675 N N . LEU A 1 87 ? 1.103 12.732 -0.353 1.00 93.81 87 LEU A N 1
ATOM 676 C CA . LEU A 1 87 ? -0.129 12.493 -1.118 1.00 93.81 87 LEU A CA 1
ATOM 677 C C . LEU A 1 87 ? -0.830 13.795 -1.531 1.00 93.81 87 LEU A C 1
ATOM 679 O O . LEU A 1 87 ? -1.486 13.831 -2.579 1.00 93.81 87 LEU A O 1
ATOM 683 N N . ASP A 1 88 ? -0.705 14.848 -0.723 1.00 92.50 88 ASP A N 1
ATOM 684 C CA . ASP A 1 88 ? -1.251 16.172 -1.024 1.00 92.50 88 ASP A CA 1
ATOM 685 C C . ASP A 1 88 ? -0.488 16.847 -2.179 1.00 92.50 88 ASP A C 1
ATOM 687 O O . ASP A 1 88 ? -1.098 17.585 -2.951 1.00 92.50 88 ASP A O 1
ATOM 691 N N . GLU A 1 89 ? 0.796 16.521 -2.368 1.00 93.38 89 GLU A N 1
ATOM 692 C CA . GLU A 1 89 ? 1.610 16.964 -3.512 1.00 93.38 89 GLU A CA 1
ATOM 693 C C . GLU A 1 89 ? 1.204 16.325 -4.853 1.00 93.38 89 GLU A C 1
ATOM 695 O O . GLU A 1 89 ? 1.547 16.851 -5.914 1.00 93.38 89 GLU A O 1
ATOM 700 N N . ILE A 1 90 ? 0.460 15.210 -4.848 1.00 90.94 90 ILE A N 1
ATOM 701 C CA . ILE A 1 90 ? -0.002 14.570 -6.089 1.00 90.94 90 ILE A CA 1
ATOM 702 C C . ILE A 1 90 ? -1.120 15.422 -6.715 1.00 90.94 90 ILE A C 1
ATOM 704 O O . ILE A 1 90 ? -2.182 15.564 -6.092 1.00 90.94 90 ILE A O 1
ATOM 708 N N . PRO A 1 91 ? -0.961 15.898 -7.970 1.00 90.25 91 PRO A N 1
ATOM 709 C CA . PRO A 1 91 ? -2.019 16.607 -8.683 1.00 90.25 91 PRO A CA 1
ATOM 710 C C . PRO A 1 91 ? -3.293 15.765 -8.786 1.00 90.25 91 PRO A C 1
ATOM 712 O O . PRO A 1 91 ? -3.231 14.562 -9.046 1.00 90.25 91 PRO A O 1
ATOM 715 N N . GLU A 1 92 ? -4.463 16.388 -8.634 1.00 86.56 92 GLU A N 1
ATOM 716 C CA . GLU A 1 92 ? -5.752 15.679 -8.608 1.00 86.56 92 GLU A CA 1
ATOM 717 C C . GLU A 1 92 ? -5.979 14.817 -9.863 1.00 86.56 92 GLU A C 1
ATOM 719 O O . GLU A 1 92 ? -6.476 13.698 -9.759 1.00 86.56 92 GLU A O 1
ATOM 724 N N . GLN A 1 93 ? -5.521 15.273 -11.035 1.00 87.00 93 GLN A N 1
ATOM 725 C CA . GLN A 1 93 ? -5.644 14.544 -12.305 1.00 87.00 93 GLN A CA 1
ATOM 726 C C . GLN A 1 93 ? -4.787 13.269 -12.360 1.00 87.00 93 GLN A C 1
ATOM 728 O O . GLN A 1 93 ? -5.051 12.381 -13.166 1.00 87.00 93 GLN A O 1
ATOM 733 N N . GLN A 1 94 ? -3.752 13.180 -11.523 1.00 87.06 94 GLN A N 1
ATOM 734 C CA . GLN A 1 94 ? -2.833 12.041 -11.444 1.00 87.06 94 GLN A CA 1
ATOM 735 C C . GLN A 1 94 ? -3.109 11.154 -10.222 1.00 87.06 94 GLN A C 1
ATOM 737 O O . GLN A 1 94 ? -2.417 10.157 -10.001 1.00 87.06 94 GLN A O 1
ATOM 742 N N . ARG A 1 95 ? -4.108 11.506 -9.405 1.00 86.19 95 ARG A N 1
ATOM 743 C CA . ARG A 1 95 ? -4.420 10.816 -8.156 1.00 86.19 95 ARG A CA 1
ATOM 744 C C . ARG A 1 95 ? -5.157 9.506 -8.438 1.00 86.19 95 ARG A C 1
ATOM 746 O O . ARG A 1 95 ? -6.382 9.447 -8.460 1.00 86.19 95 ARG A O 1
ATOM 753 N N . SER A 1 96 ? -4.384 8.445 -8.649 1.00 90.50 96 SER A N 1
ATOM 754 C CA . SER A 1 96 ? -4.871 7.070 -8.775 1.00 90.50 96 SER A CA 1
ATOM 755 C C . SER A 1 96 ? -4.549 6.236 -7.534 1.00 90.50 96 SER A C 1
ATOM 757 O O . SER A 1 96 ? -3.694 6.602 -6.720 1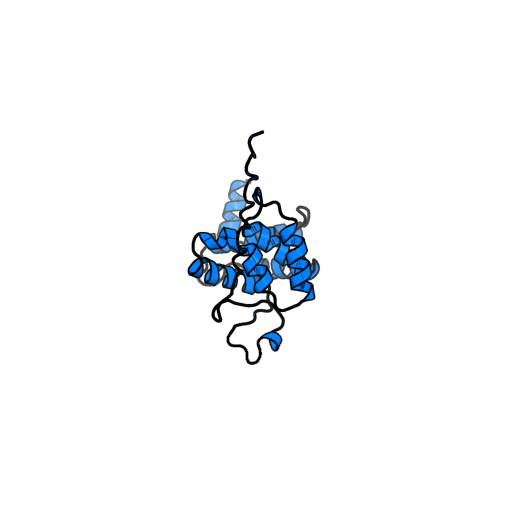.00 90.50 96 SER A O 1
ATOM 759 N N . TRP A 1 97 ? -5.212 5.083 -7.394 1.00 91.44 97 TRP A N 1
ATOM 760 C CA . TRP A 1 97 ? -4.877 4.117 -6.345 1.00 91.44 97 TRP A CA 1
ATOM 761 C C . TRP A 1 97 ? -3.425 3.660 -6.472 1.00 91.44 97 TRP A C 1
ATOM 763 O O . TRP A 1 97 ? -2.682 3.671 -5.497 1.00 91.44 97 TRP A O 1
ATOM 773 N N . GLU A 1 98 ? -2.999 3.350 -7.692 1.00 90.38 98 GLU A N 1
ATOM 774 C CA . GLU A 1 98 ? -1.644 2.926 -8.012 1.00 90.38 98 GLU A CA 1
ATOM 775 C C . GLU A 1 98 ? -0.623 3.963 -7.539 1.00 90.38 98 GLU A C 1
ATOM 777 O O . GLU A 1 98 ? 0.401 3.591 -6.958 1.00 90.38 98 GLU A O 1
ATOM 782 N N . LYS A 1 99 ? -0.921 5.257 -7.719 1.00 91.06 99 LYS A N 1
ATOM 783 C CA . LYS A 1 99 ? -0.035 6.323 -7.262 1.00 91.06 99 LYS A CA 1
ATOM 784 C C . LYS A 1 99 ? -0.002 6.447 -5.742 1.00 91.06 99 LYS A C 1
ATOM 786 O O . LYS A 1 99 ? 1.066 6.662 -5.171 1.00 91.06 99 LYS A O 1
ATOM 791 N N . CYS A 1 100 ? -1.144 6.254 -5.084 1.00 93.62 100 CYS A N 1
ATOM 792 C CA . CYS A 1 100 ? -1.214 6.220 -3.625 1.00 93.62 100 CYS A CA 1
ATOM 793 C C . CYS A 1 100 ? -0.395 5.056 -3.047 1.00 93.62 100 CYS A C 1
ATOM 795 O O . CYS A 1 100 ? 0.305 5.239 -2.054 1.00 93.62 100 CYS A O 1
ATOM 797 N N . GLU A 1 101 ? -0.440 3.878 -3.678 1.00 93.94 101 GLU A N 1
ATOM 798 C CA . GLU A 1 101 ? 0.375 2.729 -3.268 1.00 93.94 101 GLU A CA 1
ATOM 799 C C . GLU A 1 101 ? 1.875 3.015 -3.389 1.00 93.94 101 GLU A C 1
ATOM 801 O O . GLU A 1 101 ? 2.631 2.665 -2.485 1.00 93.94 101 GLU A O 1
ATOM 806 N N . GLU A 1 102 ? 2.310 3.647 -4.486 1.00 91.38 102 GLU A N 1
ATOM 807 C CA . GLU A 1 102 ? 3.720 4.015 -4.691 1.00 91.38 102 GLU A CA 1
ATOM 808 C C . GLU A 1 102 ? 4.216 4.927 -3.578 1.00 91.38 102 GLU A C 1
ATOM 810 O O . GLU A 1 102 ? 5.221 4.626 -2.936 1.00 91.38 102 GLU A O 1
ATOM 815 N N . VAL A 1 103 ? 3.482 6.009 -3.311 1.00 94.00 103 VAL A N 1
ATOM 816 C CA . VAL A 1 103 ? 3.850 6.963 -2.262 1.00 94.00 103 VAL A CA 1
ATOM 817 C C . VAL A 1 103 ? 3.837 6.295 -0.890 1.00 94.00 103 VAL A C 1
ATOM 819 O O . VAL A 1 103 ? 4.752 6.494 -0.096 1.00 94.00 103 VAL A O 1
ATOM 822 N N . PHE A 1 104 ? 2.855 5.439 -0.613 1.00 95.44 104 PHE A N 1
ATOM 823 C CA . PHE A 1 104 ? 2.812 4.697 0.641 1.00 95.44 104 PHE A CA 1
ATOM 824 C C . PHE A 1 104 ? 4.040 3.810 0.840 1.00 95.44 104 PHE A C 1
ATOM 826 O O . PHE A 1 104 ? 4.641 3.824 1.914 1.00 95.44 104 PHE A O 1
ATOM 833 N N . ILE A 1 105 ? 4.436 3.047 -0.179 1.00 93.62 105 ILE A N 1
ATOM 834 C CA . ILE A 1 105 ? 5.633 2.202 -0.116 1.00 93.62 105 ILE A CA 1
ATOM 835 C C . ILE A 1 105 ? 6.896 3.049 0.042 1.00 93.62 105 ILE A C 1
ATOM 837 O O . ILE A 1 105 ? 7.769 2.684 0.828 1.00 93.62 105 ILE A O 1
ATOM 841 N N . ASP A 1 106 ? 6.973 4.197 -0.631 1.00 91.19 106 ASP A N 1
ATOM 842 C CA . ASP A 1 106 ? 8.107 5.110 -0.507 1.00 91.19 106 ASP A CA 1
ATOM 843 C C . ASP A 1 106 ? 8.268 5.699 0.896 1.00 91.19 106 ASP A C 1
ATOM 845 O O . ASP A 1 106 ? 9.389 5.848 1.380 1.00 91.19 106 ASP A O 1
ATOM 849 N N . ILE A 1 107 ? 7.157 5.996 1.567 1.00 94.12 107 ILE A N 1
ATOM 850 C CA . ILE A 1 107 ? 7.168 6.543 2.926 1.00 94.12 107 ILE A CA 1
ATOM 851 C C . ILE A 1 107 ? 7.399 5.455 3.981 1.00 94.12 107 ILE A C 1
ATOM 853 O O . ILE A 1 107 ? 8.058 5.712 4.989 1.00 94.12 107 ILE A O 1
ATOM 857 N N . THR A 1 108 ? 6.858 4.252 3.774 1.00 92.44 108 THR A N 1
ATOM 858 C CA . THR A 1 108 ? 6.834 3.198 4.804 1.00 92.44 108 THR A CA 1
ATOM 859 C C . THR A 1 108 ? 8.011 2.234 4.754 1.00 92.44 108 THR A C 1
ATOM 861 O O . THR A 1 108 ? 8.308 1.616 5.777 1.00 92.44 108 THR A O 1
ATOM 864 N N . LEU A 1 109 ? 8.672 2.080 3.603 1.00 89.69 109 LEU A N 1
ATOM 865 C CA . LEU A 1 109 ? 9.773 1.135 3.423 1.00 89.69 109 LEU A CA 1
ATOM 866 C C . LEU A 1 109 ? 11.057 1.837 2.983 1.00 89.69 109 LEU A C 1
ATOM 868 O O . LEU A 1 109 ? 11.060 2.670 2.076 1.00 89.69 109 LEU A O 1
ATOM 872 N N . THR A 1 110 ? 12.181 1.413 3.560 1.00 86.50 110 THR A N 1
ATOM 873 C CA . THR A 1 110 ? 13.508 1.821 3.082 1.00 86.50 110 THR A CA 1
ATOM 874 C C . THR A 1 110 ? 13.829 1.171 1.728 1.00 86.50 110 THR A C 1
ATOM 876 O O . THR A 1 110 ? 13.285 0.107 1.415 1.00 86.50 110 THR A O 1
ATOM 879 N N . PRO A 1 111 ? 14.762 1.728 0.929 1.00 82.12 111 PRO A N 1
ATOM 880 C CA . PRO A 1 111 ? 15.194 1.106 -0.327 1.00 82.12 111 PRO A CA 1
ATOM 881 C C . PRO A 1 111 ? 15.621 -0.364 -0.177 1.00 82.12 111 PRO A C 1
ATOM 883 O O . PRO A 1 111 ? 15.263 -1.205 -0.997 1.00 82.12 111 PRO A O 1
ATOM 886 N N . GLN A 1 112 ? 16.308 -0.698 0.917 1.00 81.56 112 GLN A N 1
ATOM 887 C CA . GLN A 1 112 ? 16.743 -2.067 1.216 1.00 81.56 112 GLN A CA 1
ATOM 888 C C . GLN A 1 112 ? 15.553 -2.995 1.507 1.00 81.56 112 GLN A C 1
ATOM 890 O O . GLN A 1 112 ? 15.496 -4.117 1.007 1.00 81.56 112 GLN A O 1
ATOM 895 N N . GLN A 1 113 ? 14.566 -2.529 2.282 1.00 85.62 113 GLN A N 1
ATOM 896 C CA . GLN A 1 113 ? 13.349 -3.299 2.568 1.00 85.62 113 GLN A CA 1
ATOM 897 C C . GLN A 1 113 ? 12.505 -3.522 1.309 1.00 85.62 113 GLN A C 1
ATOM 899 O O . GLN A 1 113 ? 11.916 -4.590 1.140 1.00 85.62 113 GLN A O 1
ATOM 904 N N . ARG A 1 114 ? 12.474 -2.529 0.416 1.00 82.62 114 ARG A N 1
ATOM 905 C CA . ARG A 1 114 ? 11.832 -2.619 -0.897 1.00 82.62 114 ARG A CA 1
ATOM 906 C C . ARG A 1 114 ? 12.473 -3.694 -1.770 1.00 82.62 114 ARG A C 1
ATOM 908 O O . ARG A 1 114 ? 11.774 -4.577 -2.265 1.00 82.62 114 ARG A O 1
ATOM 915 N N . GLN A 1 115 ? 13.801 -3.697 -1.871 1.00 77.88 115 GLN A N 1
ATOM 916 C CA . GLN A 1 115 ? 14.542 -4.726 -2.605 1.00 77.88 115 GLN A CA 1
ATOM 917 C C . GLN A 1 115 ? 14.310 -6.130 -2.021 1.00 77.88 115 GLN A C 1
ATOM 919 O O . GLN A 1 115 ? 13.998 -7.068 -2.754 1.00 77.88 115 GLN A O 1
ATOM 924 N N . ALA A 1 116 ? 14.362 -6.274 -0.693 1.00 80.75 116 ALA A N 1
ATOM 925 C CA . ALA A 1 116 ? 14.078 -7.545 -0.028 1.00 80.75 116 ALA A CA 1
ATOM 926 C C . ALA A 1 116 ? 12.640 -8.040 -0.284 1.00 80.75 116 ALA A C 1
ATOM 928 O O . ALA A 1 116 ? 12.412 -9.240 -0.460 1.00 80.75 116 ALA A O 1
ATOM 929 N N . ALA A 1 117 ? 11.660 -7.130 -0.339 1.00 78.81 117 ALA A N 1
ATOM 930 C CA . ALA A 1 117 ? 10.276 -7.473 -0.652 1.00 78.81 117 ALA A CA 1
ATOM 931 C C . ALA A 1 117 ? 10.129 -8.009 -2.084 1.00 78.81 117 ALA A C 1
ATOM 933 O O . ALA A 1 117 ? 9.435 -9.004 -2.288 1.00 78.81 117 ALA A O 1
ATOM 934 N N . VAL A 1 118 ? 10.813 -7.400 -3.055 1.00 77.94 118 VAL A N 1
ATOM 935 C CA . VAL A 1 118 ? 10.848 -7.882 -4.445 1.00 77.94 118 VAL A CA 1
ATOM 936 C C . VAL A 1 118 ? 11.481 -9.264 -4.521 1.00 77.94 118 VAL A C 1
ATOM 938 O O . VAL A 1 118 ? 10.880 -10.179 -5.083 1.00 77.94 118 VAL A O 1
ATOM 941 N N . GLN A 1 119 ? 12.647 -9.451 -3.899 1.00 76.19 119 GLN A N 1
ATOM 942 C CA . GLN A 1 119 ? 13.330 -10.742 -3.916 1.00 76.19 119 GLN A CA 1
ATOM 943 C C . GLN A 1 119 ? 12.472 -11.844 -3.284 1.00 76.19 119 GLN A C 1
ATOM 945 O O . GLN A 1 119 ? 12.438 -12.968 -3.775 1.00 76.19 119 GLN A O 1
ATOM 950 N N . SER A 1 120 ? 11.716 -11.527 -2.229 1.00 80.69 120 SER A N 1
ATOM 951 C CA . SER A 1 120 ? 10.771 -12.470 -1.626 1.00 80.69 120 SER A CA 1
ATOM 952 C C . SER A 1 120 ? 9.631 -12.857 -2.575 1.00 80.69 120 SER A C 1
ATOM 954 O O . SER A 1 120 ? 9.211 -14.014 -2.577 1.00 80.69 120 SER A O 1
ATOM 956 N N . VAL A 1 121 ? 9.126 -11.916 -3.379 1.00 77.31 121 VAL A N 1
ATOM 957 C CA . VAL A 1 121 ? 8.087 -12.180 -4.388 1.00 77.31 121 VAL A CA 1
ATOM 958 C C . VAL A 1 121 ? 8.637 -13.057 -5.514 1.00 77.31 121 VAL A C 1
ATOM 960 O O . VAL A 1 121 ? 7.939 -13.984 -5.925 1.00 77.31 121 VAL A O 1
ATOM 963 N N . ILE A 1 122 ? 9.866 -12.780 -5.959 1.00 74.75 122 ILE A N 1
ATOM 964 C CA . ILE A 1 122 ? 10.610 -13.538 -6.973 1.00 74.75 122 ILE A CA 1
ATOM 965 C C . ILE A 1 122 ? 10.860 -14.974 -6.499 1.00 74.75 122 ILE A C 1
ATOM 967 O O . ILE A 1 122 ? 10.381 -15.922 -7.114 1.00 74.75 122 ILE A O 1
ATOM 971 N N . ASN A 1 123 ? 11.521 -15.141 -5.351 1.00 79.25 123 ASN A N 1
ATOM 972 C CA . ASN A 1 123 ? 11.885 -16.454 -4.810 1.00 79.25 123 ASN A CA 1
ATOM 973 C C . ASN A 1 123 ? 10.659 -17.299 -4.445 1.00 79.25 123 ASN A C 1
ATOM 975 O O . ASN A 1 123 ? 10.733 -18.523 -4.418 1.00 79.25 123 ASN A O 1
ATOM 979 N N . GLY A 1 124 ? 9.534 -16.651 -4.133 1.00 77.62 124 GLY A N 1
ATOM 980 C CA . GLY A 1 124 ? 8.289 -17.336 -3.808 1.00 77.62 124 GLY A CA 1
ATOM 981 C C . GLY A 1 124 ? 7.601 -17.995 -5.006 1.00 77.62 124 GLY A C 1
ATOM 982 O O . GLY A 1 124 ? 6.710 -18.811 -4.781 1.00 77.62 124 GLY A O 1
ATOM 983 N N . GLY A 1 125 ? 7.977 -17.643 -6.244 1.00 80.62 125 GLY A N 1
ATOM 984 C CA . GLY A 1 125 ? 7.402 -18.205 -7.469 1.00 80.62 125 GLY A CA 1
ATOM 985 C C . GLY A 1 125 ? 5.871 -18.115 -7.536 1.00 80.62 125 GLY A C 1
ATOM 986 O O . GLY A 1 125 ? 5.248 -17.283 -6.864 1.00 80.62 125 GLY A O 1
ATOM 987 N N . LEU A 1 126 ? 5.262 -18.977 -8.357 1.00 80.62 126 LEU A N 1
ATOM 988 C CA . LEU A 1 126 ? 3.810 -19.156 -8.435 1.00 80.62 126 LEU A CA 1
ATOM 989 C C . LEU A 1 126 ? 3.292 -19.840 -7.160 1.00 80.62 126 LEU A C 1
ATOM 991 O O . LEU A 1 126 ? 3.742 -20.929 -6.801 1.00 80.62 126 LEU A O 1
ATOM 995 N N . ARG A 1 127 ? 2.322 -19.229 -6.476 1.00 84.25 127 ARG A N 1
ATOM 996 C CA . ARG A 1 127 ? 1.721 -19.820 -5.271 1.00 84.25 127 ARG A CA 1
ATOM 997 C C . ARG A 1 127 ? 0.760 -20.953 -5.636 1.00 84.25 127 ARG A C 1
ATOM 999 O O . ARG A 1 127 ? 0.174 -20.981 -6.715 1.00 84.25 127 ARG A O 1
ATOM 1006 N N . LYS A 1 128 ? 0.534 -21.872 -4.691 1.00 82.38 128 LYS A N 1
ATOM 1007 C CA . LYS A 1 128 ? -0.469 -22.937 -4.840 1.00 82.38 128 LYS A CA 1
ATOM 1008 C C . LYS A 1 128 ? -1.845 -22.317 -5.126 1.00 82.38 128 LYS A C 1
ATOM 1010 O O . LYS A 1 128 ? -2.306 -21.490 -4.344 1.00 82.38 128 LYS A O 1
ATOM 1015 N N . ASN A 1 129 ? -2.483 -22.752 -6.214 1.00 85.38 129 ASN A N 1
ATOM 1016 C CA . ASN A 1 129 ? -3.774 -22.263 -6.722 1.00 85.38 129 ASN A CA 1
ATOM 1017 C C . ASN A 1 129 ? -3.789 -20.807 -7.236 1.00 85.38 129 ASN A C 1
ATOM 1019 O O . ASN A 1 129 ? -4.867 -20.284 -7.502 1.00 85.38 129 ASN A O 1
ATOM 1023 N N . GLU A 1 130 ? -2.637 -20.150 -7.387 1.00 83.38 130 GLU A N 1
ATOM 1024 C CA . GLU A 1 130 ? -2.558 -18.828 -8.019 1.00 83.38 130 GLU A CA 1
ATOM 1025 C C . GLU A 1 130 ? -2.647 -18.978 -9.540 1.00 83.38 130 GLU A C 1
ATOM 1027 O O . GLU A 1 130 ? -1.964 -19.810 -10.142 1.00 83.38 130 GLU A O 1
ATOM 1032 N N . LEU A 1 131 ? -3.490 -18.170 -10.179 1.00 84.44 131 LEU A N 1
ATOM 1033 C CA . LEU A 1 131 ? -3.567 -18.135 -11.634 1.00 84.44 131 LEU A CA 1
ATOM 1034 C C . LEU A 1 131 ? -2.386 -17.342 -12.205 1.00 84.44 131 LEU A C 1
ATOM 1036 O O . LEU A 1 131 ? -1.949 -16.347 -11.629 1.00 84.44 131 LEU A O 1
ATOM 1040 N N . TYR A 1 132 ? -1.926 -17.688 -13.410 1.00 78.31 132 TYR A N 1
ATOM 1041 C CA . TYR A 1 132 ? -0.827 -16.972 -14.078 1.00 78.31 132 TYR A CA 1
ATOM 1042 C C . TYR A 1 132 ? -1.054 -15.457 -14.198 1.00 78.31 132 TYR A C 1
ATOM 1044 O O . TYR A 1 132 ? -0.114 -14.674 -14.076 1.00 78.31 132 TYR A O 1
ATOM 1052 N N . ARG A 1 133 ? -2.305 -15.025 -14.405 1.00 77.25 133 ARG A N 1
ATOM 1053 C CA . ARG A 1 133 ? -2.675 -13.599 -14.443 1.00 77.25 133 ARG A CA 1
ATOM 1054 C C . ARG A 1 133 ? -2.489 -12.894 -13.093 1.00 77.25 133 ARG A C 1
ATOM 1056 O O . ARG A 1 133 ? -2.153 -11.718 -13.054 1.00 77.25 133 ARG A O 1
ATOM 1063 N N . GLU A 1 134 ? -2.717 -13.605 -11.994 1.00 79.31 134 GLU A N 1
ATOM 1064 C CA . GLU A 1 134 ? -2.591 -13.079 -10.631 1.00 79.31 134 GLU A CA 1
ATOM 1065 C C . GLU A 1 134 ? -1.118 -13.009 -10.246 1.00 79.31 134 GLU A C 1
ATOM 1067 O O . GLU A 1 134 ? -0.658 -11.999 -9.716 1.00 79.31 134 GLU A O 1
ATOM 1072 N N . PHE A 1 135 ? -0.361 -14.036 -10.631 1.00 81.38 135 PHE A N 1
ATOM 1073 C CA . PHE A 1 135 ? 1.083 -14.056 -10.494 1.00 81.38 135 PHE A CA 1
ATOM 1074 C C . PHE A 1 135 ? 1.761 -12.917 -11.260 1.00 81.38 135 PHE A C 1
ATOM 1076 O O . PHE A 1 135 ? 2.549 -12.164 -10.684 1.00 81.38 135 PHE A O 1
ATOM 1083 N N . SER A 1 136 ? 1.417 -12.729 -12.538 1.00 76.75 136 SER A N 1
ATOM 1084 C CA . SER A 1 136 ? 1.990 -11.655 -13.355 1.00 76.75 136 SER A CA 1
ATOM 1085 C C . SER A 1 136 ? 1.613 -10.270 -12.826 1.00 76.75 136 SER A C 1
ATOM 1087 O O . SER A 1 136 ? 2.461 -9.376 -12.783 1.00 76.75 136 SER A O 1
ATOM 1089 N N . TYR A 1 137 ? 0.378 -10.100 -12.344 1.00 80.94 137 TYR A N 1
ATOM 1090 C CA . TYR A 1 137 ? -0.051 -8.880 -11.667 1.00 80.94 137 TYR A CA 1
ATOM 1091 C C . TYR A 1 137 ? 0.755 -8.623 -10.385 1.00 80.94 137 TYR A C 1
ATOM 1093 O O . TYR A 1 137 ? 1.243 -7.509 -10.182 1.00 80.94 137 TYR A O 1
ATOM 1101 N N . ARG A 1 138 ? 0.962 -9.648 -9.547 1.00 83.06 138 ARG A N 1
ATOM 1102 C CA . ARG A 1 138 ? 1.742 -9.554 -8.304 1.00 83.06 138 ARG A CA 1
ATOM 1103 C C . ARG A 1 138 ? 3.193 -9.153 -8.570 1.00 83.06 138 ARG A C 1
ATOM 1105 O O . ARG A 1 138 ? 3.702 -8.260 -7.892 1.00 83.06 138 ARG A O 1
ATOM 1112 N N . ILE A 1 139 ? 3.834 -9.761 -9.568 1.00 79.50 139 ILE A N 1
ATOM 1113 C CA . ILE A 1 139 ? 5.197 -9.412 -9.996 1.00 79.50 139 ILE A CA 1
ATOM 1114 C C . ILE A 1 139 ? 5.240 -7.972 -10.521 1.00 79.50 139 ILE A C 1
ATOM 1116 O O . ILE A 1 139 ? 6.024 -7.168 -10.021 1.00 79.50 139 ILE A O 1
ATOM 1120 N N . ARG A 1 140 ? 4.355 -7.603 -11.458 1.00 77.88 140 ARG A N 1
ATOM 1121 C CA . ARG A 1 140 ? 4.313 -6.252 -12.046 1.00 77.88 140 ARG A CA 1
ATOM 1122 C C . ARG A 1 140 ? 4.098 -5.173 -10.988 1.00 77.88 140 ARG A C 1
ATOM 1124 O O . ARG A 1 140 ? 4.769 -4.143 -11.010 1.00 77.88 140 ARG A O 1
ATOM 1131 N N . ARG A 1 141 ? 3.184 -5.409 -10.044 1.00 82.94 141 ARG A N 1
ATOM 1132 C CA . ARG A 1 141 ? 2.943 -4.501 -8.921 1.00 82.94 141 ARG A CA 1
ATOM 1133 C C . ARG A 1 141 ? 4.171 -4.396 -8.019 1.00 82.94 141 ARG A C 1
ATOM 1135 O O . ARG A 1 141 ? 4.529 -3.289 -7.642 1.00 82.94 141 ARG A O 1
ATOM 1142 N N . SER A 1 142 ? 4.840 -5.508 -7.711 1.00 81.00 142 SER A N 1
ATOM 1143 C CA . SER A 1 142 ? 6.066 -5.493 -6.907 1.00 81.00 142 SER A CA 1
ATOM 1144 C C . SER A 1 142 ? 7.188 -4.701 -7.587 1.00 81.00 142 SER A C 1
ATOM 1146 O O . SER A 1 142 ? 7.796 -3.855 -6.941 1.00 81.00 142 SER A O 1
ATOM 1148 N N . VAL A 1 143 ? 7.406 -4.881 -8.890 1.00 77.62 143 VAL A N 1
ATOM 1149 C CA . VAL A 1 143 ? 8.410 -4.115 -9.649 1.00 77.62 143 VAL A CA 1
ATOM 1150 C C . VAL A 1 143 ? 8.088 -2.617 -9.645 1.00 77.62 143 VAL A C 1
ATOM 1152 O O . VAL A 1 143 ? 8.942 -1.811 -9.277 1.00 77.62 143 VAL A O 1
ATOM 1155 N N . ARG A 1 144 ? 6.838 -2.242 -9.962 1.00 83.12 144 ARG A N 1
ATOM 1156 C CA . ARG A 1 144 ? 6.383 -0.840 -9.980 1.00 83.12 144 ARG A CA 1
ATOM 1157 C C . ARG A 1 144 ? 6.581 -0.151 -8.630 1.00 83.12 144 ARG A C 1
ATOM 1159 O O . ARG A 1 144 ? 7.176 0.919 -8.566 1.00 83.12 144 ARG A O 1
ATOM 1166 N N . LEU A 1 145 ? 6.089 -0.766 -7.554 1.00 78.19 145 LEU A N 1
ATOM 1167 C CA . LEU A 1 145 ? 6.098 -0.158 -6.221 1.00 78.19 145 LEU A CA 1
ATOM 1168 C C . LEU A 1 145 ? 7.501 0.024 -5.647 1.00 78.19 145 LEU A C 1
ATOM 1170 O O . LEU A 1 145 ? 7.706 0.892 -4.807 1.00 78.19 145 LEU A O 1
ATOM 1174 N N . ASN A 1 146 ? 8.462 -0.787 -6.083 1.00 70.00 146 ASN A N 1
ATOM 1175 C CA . ASN A 1 146 ? 9.815 -0.741 -5.546 1.00 70.00 146 ASN A CA 1
ATOM 1176 C C . ASN A 1 146 ? 10.789 0.058 -6.421 1.00 70.00 146 ASN A C 1
ATOM 1178 O O . ASN A 1 146 ? 11.953 0.156 -6.038 1.00 70.00 146 ASN A O 1
ATOM 1182 N N . LYS A 1 147 ? 10.310 0.658 -7.530 1.00 70.06 147 LYS A N 1
ATOM 1183 C CA . LYS A 1 147 ? 11.082 1.527 -8.442 1.00 70.06 147 LYS A CA 1
ATOM 1184 C C . LYS A 1 147 ? 12.479 0.969 -8.705 1.00 70.06 147 LYS A C 1
ATOM 1186 O O . LYS A 1 147 ? 13.487 1.643 -8.494 1.00 70.06 147 LYS A O 1
ATOM 1191 N N . LEU A 1 148 ? 12.520 -0.308 -9.069 1.00 63.38 148 LEU A N 1
ATOM 1192 C CA . LEU A 1 148 ? 13.780 -0.997 -9.298 1.00 63.38 148 LEU A CA 1
ATOM 1193 C C . LEU A 1 148 ? 14.487 -0.288 -10.457 1.00 63.38 148 LEU A C 1
ATOM 1195 O O . LEU A 1 148 ? 13.830 -0.022 -11.465 1.00 63.38 148 LEU A O 1
ATOM 1199 N N . PRO A 1 149 ? 15.772 0.076 -10.316 1.00 56.56 149 PRO A N 1
ATOM 1200 C CA . PRO A 1 149 ? 16.494 0.671 -11.421 1.00 56.56 149 PRO A CA 1
ATOM 1201 C C . PRO A 1 149 ? 16.495 -0.324 -12.582 1.00 56.56 149 PRO A C 1
ATOM 1203 O O . PRO A 1 149 ? 16.833 -1.491 -12.387 1.00 56.56 149 PRO A O 1
ATOM 1206 N N . ASP A 1 150 ? 16.145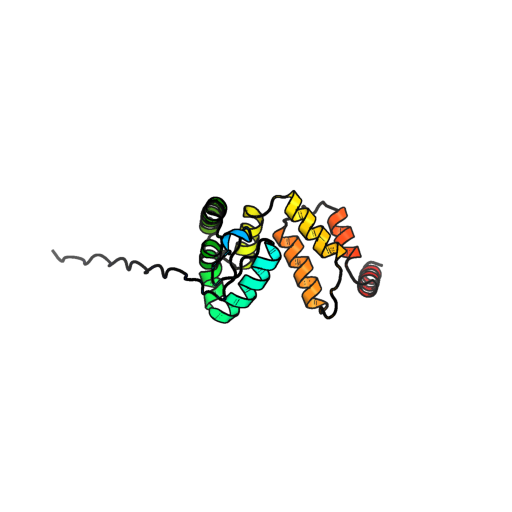 0.138 -13.785 1.00 53.00 150 ASP A N 1
ATOM 1207 C CA . ASP A 1 150 ? 16.082 -0.691 -15.002 1.00 53.00 150 ASP A CA 1
ATOM 1208 C C . ASP A 1 150 ? 17.422 -1.392 -15.328 1.00 53.00 150 ASP A C 1
ATOM 1210 O O . ASP A 1 150 ? 17.483 -2.299 -16.156 1.00 53.00 150 ASP A O 1
ATOM 1214 N N . THR A 1 151 ? 18.506 -0.993 -14.657 1.00 53.00 151 THR A N 1
ATOM 1215 C CA . THR A 1 151 ? 19.854 -1.556 -14.764 1.00 53.00 151 THR A CA 1
ATOM 1216 C C . THR A 1 151 ? 20.142 -2.712 -13.802 1.00 53.00 151 THR A C 1
ATOM 1218 O O . THR A 1 151 ? 21.197 -3.339 -13.926 1.00 53.00 151 THR A O 1
ATOM 1221 N N . ASP A 1 152 ? 19.246 -3.040 -12.863 1.00 62.97 152 ASP A N 1
ATOM 1222 C CA . ASP A 1 152 ? 19.454 -4.158 -11.940 1.00 62.97 152 ASP A CA 1
ATOM 1223 C C . ASP A 1 152 ? 19.181 -5.505 -12.630 1.00 62.97 152 ASP A C 1
ATOM 1225 O O . ASP A 1 152 ? 18.110 -6.115 -12.544 1.00 62.97 152 ASP A O 1
ATOM 1229 N N . ARG A 1 153 ? 20.205 -5.974 -13.345 1.00 60.53 153 ARG A N 1
ATOM 1230 C CA . ARG A 1 153 ? 20.218 -7.245 -14.074 1.00 60.53 153 ARG A CA 1
ATOM 1231 C C . ARG A 1 153 ? 19.885 -8.437 -13.169 1.00 60.53 153 ARG A C 1
ATOM 1233 O O . ARG A 1 153 ? 19.268 -9.383 -13.644 1.00 60.53 153 ARG A O 1
ATOM 1240 N N . ALA A 1 154 ? 20.235 -8.386 -11.881 1.00 62.66 154 ALA A N 1
ATOM 1241 C CA . ALA A 1 154 ? 19.941 -9.461 -10.933 1.00 62.66 154 ALA A CA 1
ATOM 1242 C C . ALA A 1 154 ? 18.437 -9.573 -10.646 1.00 62.66 154 ALA A C 1
ATOM 1244 O O . ALA A 1 154 ? 17.892 -10.674 -10.602 1.00 62.66 154 ALA A O 1
ATOM 1245 N N . THR A 1 155 ? 17.750 -8.437 -10.537 1.00 62.53 155 THR A N 1
ATOM 1246 C CA . THR A 1 155 ? 16.291 -8.388 -10.407 1.00 62.53 155 THR A CA 1
ATOM 1247 C C . THR A 1 155 ? 15.602 -8.918 -11.666 1.00 62.53 155 THR A C 1
ATOM 1249 O O . THR A 1 155 ? 14.677 -9.723 -11.559 1.00 62.53 155 THR A O 1
ATOM 1252 N N . LEU A 1 156 ? 16.040 -8.505 -12.861 1.00 64.75 156 LEU A N 1
ATOM 1253 C CA . LEU A 1 156 ? 15.453 -8.967 -14.127 1.00 64.75 156 LEU A CA 1
ATOM 1254 C C . LEU A 1 156 ? 15.641 -10.475 -14.340 1.00 64.75 156 LEU A C 1
ATOM 1256 O O . LEU A 1 156 ? 14.691 -11.164 -14.710 1.00 64.75 156 LEU A O 1
ATOM 1260 N N . GLU A 1 157 ? 16.836 -10.999 -14.067 1.00 68.31 157 GLU A N 1
ATOM 1261 C CA . GLU A 1 157 ? 17.101 -12.441 -14.113 1.00 68.31 157 GLU A CA 1
ATOM 1262 C C . GLU A 1 157 ? 16.319 -13.194 -13.033 1.00 68.31 157 GLU A C 1
ATOM 1264 O O . GLU A 1 157 ? 15.745 -14.245 -13.311 1.00 68.31 157 GLU A O 1
ATOM 1269 N N . GLY A 1 158 ? 16.181 -12.622 -11.836 1.00 66.31 158 GLY A N 1
ATOM 1270 C CA . GLY A 1 158 ? 15.312 -13.164 -10.796 1.00 66.31 158 GLY A CA 1
ATOM 1271 C C . GLY A 1 158 ? 13.852 -13.259 -11.250 1.00 66.31 158 GLY A C 1
ATOM 1272 O O . GLY A 1 158 ? 13.225 -14.305 -11.106 1.00 66.31 158 GLY A O 1
ATOM 1273 N N . VAL A 1 159 ? 13.308 -12.208 -11.871 1.00 66.44 159 VAL A N 1
ATOM 1274 C CA . VAL A 1 159 ? 11.938 -12.222 -12.412 1.00 66.44 159 VAL A CA 1
ATOM 1275 C C . VAL A 1 159 ? 11.767 -13.307 -13.477 1.00 66.44 159 VAL A C 1
ATOM 1277 O O . VAL A 1 159 ? 10.747 -13.995 -13.459 1.00 66.44 159 VAL A O 1
ATOM 1280 N N . LYS A 1 160 ? 12.753 -13.505 -14.364 1.00 67.69 160 LYS A N 1
ATOM 1281 C CA . LYS A 1 160 ? 12.736 -14.613 -15.334 1.00 67.69 160 LYS A CA 1
ATOM 1282 C C . LYS A 1 160 ? 12.739 -15.966 -14.625 1.00 67.69 160 LYS A C 1
ATOM 1284 O O . LYS A 1 160 ? 11.899 -16.809 -14.911 1.00 67.69 160 LYS A O 1
ATOM 1289 N N . GLN A 1 161 ? 13.614 -16.168 -13.644 1.00 67.44 161 GLN A N 1
ATOM 1290 C CA . GLN A 1 161 ? 13.693 -17.421 -12.884 1.00 67.44 161 GLN A CA 1
ATOM 1291 C C . GLN A 1 161 ? 12.427 -17.721 -12.065 1.00 67.44 161 GLN A C 1
ATOM 1293 O O . GLN A 1 161 ? 12.114 -18.884 -11.830 1.00 67.44 161 GLN A O 1
ATOM 1298 N N . ALA A 1 162 ? 11.676 -16.694 -11.659 1.00 64.25 162 ALA A N 1
ATOM 1299 C CA . ALA A 1 162 ? 10.406 -16.856 -10.954 1.00 64.25 162 ALA A CA 1
ATOM 1300 C C . ALA A 1 162 ? 9.266 -17.368 -11.854 1.00 64.25 162 ALA A C 1
ATOM 1302 O O . ALA A 1 162 ? 8.237 -17.818 -11.341 1.00 64.25 162 ALA A O 1
ATOM 1303 N N . LEU A 1 163 ? 9.411 -17.283 -13.183 1.00 65.56 163 LEU A N 1
ATOM 1304 C CA . LEU A 1 163 ? 8.441 -17.840 -14.120 1.00 65.56 163 LEU A CA 1
ATOM 1305 C C . LEU A 1 163 ? 8.506 -19.375 -14.085 1.00 65.56 163 LEU A C 1
ATOM 1307 O O . LEU A 1 163 ? 9.597 -19.946 -14.094 1.00 65.56 163 LEU A O 1
ATOM 1311 N N . PRO A 1 164 ? 7.356 -20.074 -14.098 1.00 64.69 164 PRO A N 1
ATOM 1312 C CA . PRO A 1 164 ? 7.345 -21.520 -14.278 1.00 64.69 164 PRO A CA 1
ATOM 1313 C C . PRO A 1 164 ? 8.121 -21.918 -15.536 1.00 64.69 164 PRO A C 1
ATOM 1315 O O . PRO A 1 164 ? 8.011 -21.246 -16.563 1.00 64.69 164 PRO A O 1
ATOM 1318 N N . SER A 1 165 ? 8.880 -23.015 -15.464 1.00 63.22 165 SER A N 1
ATOM 1319 C CA . SER A 1 165 ? 9.810 -23.459 -16.519 1.00 63.22 165 SER A CA 1
ATOM 1320 C C . SER A 1 165 ? 9.191 -23.452 -17.919 1.00 63.22 165 SER A C 1
ATOM 1322 O O . SER A 1 165 ? 9.804 -22.975 -18.864 1.00 63.22 165 SER A O 1
ATOM 1324 N N . MET A 1 166 ? 7.934 -23.875 -18.030 1.00 53.81 166 MET A N 1
ATOM 1325 C CA . MET A 1 166 ? 7.162 -23.906 -19.274 1.00 53.81 166 MET A CA 1
ATOM 1326 C C . MET A 1 166 ? 6.960 -22.518 -19.919 1.00 53.81 166 MET A C 1
ATOM 1328 O O . MET A 1 166 ? 6.936 -22.404 -21.140 1.00 53.81 166 MET A O 1
ATOM 1332 N N . VAL A 1 167 ? 6.857 -21.450 -19.119 1.00 61.25 167 VAL A N 1
ATOM 1333 C CA . VAL A 1 167 ? 6.770 -20.064 -19.611 1.00 61.25 167 VAL A CA 1
ATOM 1334 C C . VAL A 1 167 ? 8.147 -19.550 -20.030 1.00 61.25 167 VAL A C 1
ATOM 1336 O O . VAL A 1 167 ? 8.244 -18.880 -21.055 1.00 61.25 167 VAL A O 1
ATOM 1339 N N . ASN A 1 168 ? 9.211 -19.901 -19.299 1.00 56.41 168 ASN A N 1
ATOM 1340 C CA . ASN A 1 168 ? 10.580 -19.565 -19.706 1.00 56.41 168 ASN A CA 1
ATOM 1341 C C . ASN A 1 168 ? 10.938 -20.200 -21.053 1.00 56.41 168 ASN A C 1
ATOM 1343 O O . ASN A 1 168 ? 11.395 -19.491 -21.945 1.00 56.41 168 ASN A O 1
ATOM 1347 N N . SER A 1 169 ? 10.606 -21.477 -21.255 1.00 54.62 169 SER A N 1
ATOM 1348 C CA . SER A 1 169 ? 10.828 -22.161 -22.534 1.00 54.62 169 SER A CA 1
ATOM 1349 C C . SER A 1 169 ? 10.068 -21.509 -23.699 1.00 54.62 169 SER A C 1
ATOM 1351 O O . SER A 1 169 ? 10.577 -21.445 -24.814 1.00 54.62 169 SER A O 1
ATOM 1353 N N . MET A 1 170 ? 8.866 -20.972 -23.461 1.00 51.84 170 MET A N 1
ATOM 1354 C CA . MET A 1 170 ? 8.108 -20.234 -24.482 1.00 51.84 170 MET A CA 1
ATOM 1355 C C . MET A 1 170 ? 8.686 -18.847 -24.792 1.00 51.84 170 MET A C 1
ATOM 1357 O O . MET A 1 170 ? 8.579 -18.382 -25.926 1.00 51.84 170 MET A O 1
ATOM 1361 N N . VAL A 1 171 ? 9.254 -18.162 -23.795 1.00 56.66 171 VAL A N 1
ATOM 1362 C CA . VAL A 1 171 ? 9.929 -16.872 -23.995 1.00 56.66 171 VAL A CA 1
ATOM 1363 C C . VAL A 1 171 ? 11.209 -17.081 -24.801 1.00 56.66 171 VAL A C 1
ATOM 1365 O O . VAL A 1 171 ? 11.432 -16.345 -25.756 1.00 56.66 171 VAL A O 1
ATOM 1368 N N . GLU A 1 172 ? 11.995 -18.109 -24.484 1.00 56.91 172 GLU A N 1
ATOM 1369 C CA . GLU A 1 172 ? 13.220 -18.461 -25.216 1.00 56.91 172 GLU A CA 1
ATOM 1370 C C . GLU A 1 172 ? 12.939 -18.815 -26.685 1.00 56.91 172 GLU A C 1
ATOM 1372 O O . GLU A 1 172 ? 13.620 -18.305 -27.570 1.00 56.91 172 GLU A O 1
ATOM 1377 N N . LEU A 1 173 ? 11.869 -19.568 -26.971 1.00 46.19 173 LEU A N 1
ATOM 1378 C CA . LEU A 1 173 ? 11.448 -19.910 -28.341 1.00 46.19 173 LEU A CA 1
ATOM 1379 C C . LEU A 1 173 ? 11.018 -18.711 -29.203 1.00 46.19 173 LEU A C 1
ATOM 1381 O O . LEU A 1 173 ? 10.970 -18.834 -30.421 1.00 46.19 173 LEU A O 1
ATOM 1385 N N . LYS A 1 174 ? 10.660 -17.569 -28.602 1.00 43.22 174 LYS A N 1
ATOM 1386 C CA . LYS A 1 174 ? 10.202 -16.372 -29.333 1.00 43.22 174 LYS A CA 1
ATOM 1387 C C . LYS A 1 174 ? 11.343 -15.410 -29.694 1.00 43.22 174 LYS A C 1
ATOM 1389 O O . LYS A 1 174 ? 11.117 -14.468 -30.450 1.00 43.22 174 LYS A O 1
ATOM 1394 N N . TYR A 1 175 ? 12.529 -15.617 -29.120 1.00 44.56 175 TYR A N 1
ATOM 1395 C CA . TYR A 1 175 ? 13.739 -14.821 -29.365 1.00 44.56 175 TYR A CA 1
ATOM 1396 C C . TYR A 1 175 ? 14.862 -15.629 -30.044 1.00 44.56 175 TYR A C 1
ATOM 1398 O O . TYR A 1 175 ? 15.984 -15.131 -30.145 1.00 44.56 175 TYR A O 1
ATOM 1406 N N . MET A 1 176 ? 14.557 -16.845 -30.511 1.00 41.69 176 MET A N 1
ATOM 1407 C CA . MET A 1 176 ? 15.326 -17.576 -31.526 1.00 41.69 176 MET A CA 1
ATOM 1408 C C . MET A 1 176 ? 14.702 -17.348 -32.900 1.00 41.69 176 MET A C 1
ATOM 1410 O O . MET A 1 176 ? 15.480 -17.265 -33.874 1.00 41.69 176 MET A O 1
#

Radius of gyration: 20.75 Å; chains: 1; bounding box: 47×76×54 Å

Foldseek 3Di:
DDDDDDDPPPPPPPPQDDDDQDAEAEDDQVLCVPHSHHYDPDLVVNLVSNCVVQCVVVPPCCFVCVLNNNLVRYPPVVLSVQSNVVLVPDPSVRRGSLVSLLSSLVSNDDLVRLVVVLLCLLVCAADVPRDPVNSVVSNVSSCSSSVPPPPPVVSVVSNLNSYDPVVNVVVVVVVD

Secondary structure (DSSP, 8-state):
---PPPP-------------SSS-EES-GGGGTT-SS-EE-SHHHHHHHHHHHHHHHHGGGHHHHHHHHHHHHB--HHHHHHHHHHHHTS-GGG--HHHHHHHHHHHHS-HHHHHHHHHHHHHT-SPTT--HHHHHHHHHHHHHHHT--TT-HHHHHHHHHTS-HHHHHHHHHT--